Protein AF-A0A535Q2A6-F1 (afdb_monomer_lite)

Structure (mmCIF, N/CA/C/O backbone):
data_AF-A0A535Q2A6-F1
#
_entry.id   AF-A0A535Q2A6-F1
#
loop_
_atom_site.group_PDB
_atom_site.id
_atom_site.type_symbol
_atom_site.label_atom_id
_atom_site.label_alt_id
_atom_site.label_comp_id
_atom_site.label_asym_id
_atom_site.label_entity_id
_atom_site.label_seq_id
_atom_site.pdbx_PDB_ins_code
_atom_site.Cartn_x
_atom_site.Cartn_y
_atom_site.Cartn_z
_atom_site.occupancy
_atom_site.B_iso_or_equiv
_atom_site.auth_seq_id
_atom_site.auth_comp_id
_atom_site.auth_asym_id
_atom_site.auth_atom_id
_atom_site.pdbx_PDB_model_num
ATOM 1 N N . ALA A 1 1 ? -11.461 -5.106 -0.746 1.00 91.06 1 ALA A N 1
ATOM 2 C CA . ALA A 1 1 ? -10.838 -3.974 -0.023 1.00 91.06 1 ALA A CA 1
ATOM 3 C C . ALA A 1 1 ? -11.627 -2.672 -0.214 1.00 91.06 1 ALA A C 1
ATOM 5 O O . ALA A 1 1 ? -12.637 -2.528 0.453 1.00 91.06 1 ALA A O 1
ATOM 6 N N . VAL A 1 2 ? -11.281 -1.772 -1.153 1.00 94.69 2 VAL A N 1
ATOM 7 C CA . VAL A 1 2 ? -11.875 -0.407 -1.230 1.00 94.69 2 VAL A CA 1
ATOM 8 C C . VAL A 1 2 ? -13.410 -0.376 -1.297 1.00 94.69 2 VAL A C 1
ATOM 10 O O . VAL A 1 2 ? -14.031 0.422 -0.606 1.00 94.69 2 VAL A O 1
ATOM 13 N N . LYS A 1 3 ? -14.028 -1.260 -2.091 1.00 96.38 3 LYS A N 1
ATOM 14 C CA . LYS A 1 3 ? -15.493 -1.311 -2.280 1.00 96.38 3 LYS A CA 1
ATOM 15 C C . LYS A 1 3 ? -16.287 -1.697 -1.029 1.00 96.38 3 LYS A C 1
ATOM 17 O O . LYS A 1 3 ? -17.488 -1.472 -0.986 1.00 96.38 3 LYS A O 1
ATOM 22 N N . GLU A 1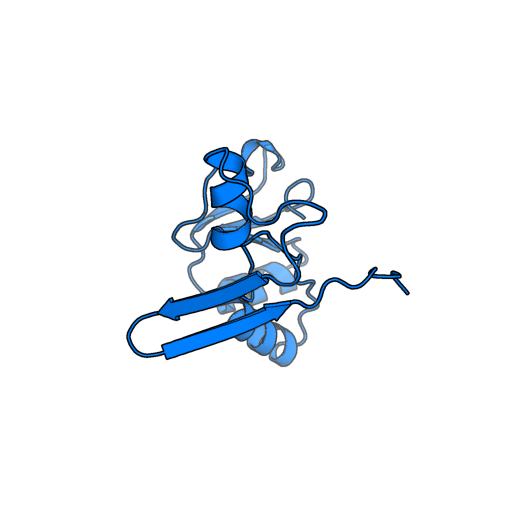 4 ? -15.631 -2.305 -0.050 1.00 95.56 4 GLU A N 1
ATOM 23 C CA . GLU A 1 4 ? -16.251 -2.876 1.152 1.00 95.56 4 GLU A CA 1
ATOM 24 C C . GLU A 1 4 ? -15.718 -2.204 2.426 1.00 95.56 4 GLU A C 1
ATOM 26 O O . GLU A 1 4 ? -15.973 -2.677 3.531 1.00 95.56 4 GLU A O 1
ATOM 31 N N . ALA A 1 5 ? -14.932 -1.134 2.276 1.00 97.25 5 ALA A N 1
ATOM 32 C CA . ALA A 1 5 ? -14.262 -0.467 3.379 1.00 97.25 5 ALA A CA 1
ATOM 33 C C . ALA A 1 5 ? -15.227 0.453 4.137 1.00 97.25 5 ALA A C 1
ATOM 35 O O . ALA A 1 5 ? -15.864 1.325 3.545 1.00 97.25 5 ALA A O 1
ATOM 36 N N . ASP A 1 6 ? -15.258 0.318 5.461 1.00 98.19 6 ASP A N 1
ATOM 37 C CA . ASP A 1 6 ? -15.919 1.283 6.342 1.00 98.19 6 ASP A CA 1
ATOM 38 C C . ASP A 1 6 ? -15.055 2.530 6.568 1.00 98.19 6 ASP A C 1
ATOM 40 O O . ASP A 1 6 ? -15.552 3.599 6.939 1.00 98.19 6 ASP A O 1
ATOM 44 N N . VAL A 1 7 ? -13.740 2.352 6.440 1.00 98.38 7 VAL A N 1
ATOM 45 C CA . VAL A 1 7 ? -12.703 3.340 6.717 1.00 98.38 7 VAL A CA 1
ATOM 46 C C . VAL A 1 7 ? -11.611 3.189 5.665 1.00 98.38 7 VAL A C 1
ATOM 48 O O . VAL A 1 7 ? -11.115 2.085 5.435 1.00 98.38 7 VAL A O 1
ATOM 51 N N . ILE A 1 8 ? -11.194 4.303 5.070 1.00 97.81 8 ILE A N 1
ATOM 52 C CA . ILE A 1 8 ? -10.035 4.374 4.185 1.00 97.81 8 ILE A CA 1
ATOM 53 C C . ILE A 1 8 ? -9.024 5.363 4.767 1.00 97.81 8 ILE A C 1
ATOM 55 O O . ILE A 1 8 ? -9.369 6.494 5.123 1.00 97.81 8 ILE A O 1
ATOM 59 N N . ARG A 1 9 ? -7.767 4.931 4.870 1.00 96.69 9 ARG A N 1
ATOM 60 C CA . ARG A 1 9 ? -6.635 5.772 5.265 1.00 96.69 9 ARG A CA 1
ATOM 61 C C . ARG A 1 9 ? -5.610 5.820 4.146 1.00 96.69 9 ARG A C 1
ATOM 63 O O . ARG A 1 9 ? -5.165 4.774 3.690 1.00 96.69 9 ARG A O 1
ATOM 70 N N . ASN A 1 10 ? -5.261 7.017 3.688 1.00 94.25 10 ASN A N 1
ATOM 71 C CA . ASN A 1 10 ? -4.347 7.208 2.563 1.00 94.25 10 ASN A CA 1
ATOM 72 C C . ASN A 1 10 ? -2.943 7.544 3.059 1.00 94.25 10 ASN A C 1
ATOM 74 O O . ASN A 1 10 ? -2.769 8.539 3.760 1.00 94.25 10 ASN A O 1
ATOM 78 N N . CYS A 1 11 ? -1.948 6.764 2.650 1.00 92.75 11 CYS A N 1
ATOM 79 C CA . CYS A 1 11 ? -0.553 7.167 2.771 1.00 92.75 11 CYS A CA 1
ATOM 80 C C . CYS A 1 11 ? -0.233 8.303 1.786 1.00 92.75 11 CYS A C 1
ATOM 82 O O . CYS A 1 11 ? -0.859 8.416 0.723 1.00 92.75 11 CYS A O 1
ATOM 84 N N . ASP A 1 12 ? 0.775 9.112 2.110 1.00 87.94 12 ASP A N 1
ATOM 85 C CA . ASP A 1 12 ? 1.250 10.185 1.235 1.00 87.94 12 ASP A CA 1
ATOM 86 C C . ASP A 1 12 ? 1.593 9.668 -0.170 1.00 87.94 12 ASP A C 1
ATOM 88 O O . ASP A 1 12 ? 2.124 8.571 -0.350 1.00 87.94 12 ASP A O 1
ATOM 92 N N . GLY A 1 13 ? 1.259 10.459 -1.191 1.00 83.88 13 GLY A N 1
ATOM 93 C CA . GLY A 1 13 ? 1.472 10.089 -2.593 1.00 83.88 13 GLY A CA 1
ATOM 94 C C . GLY A 1 13 ? 0.425 9.134 -3.182 1.00 83.88 13 GLY A C 1
ATOM 95 O O . GLY A 1 13 ? 0.492 8.837 -4.375 1.00 83.88 13 GLY A O 1
ATOM 96 N N . CYS A 1 14 ? -0.571 8.681 -2.409 1.00 86.75 14 CYS A N 1
ATOM 97 C CA . CYS A 1 14 ? -1.698 7.929 -2.963 1.00 86.75 14 CYS A CA 1
ATOM 98 C C . CYS A 1 14 ? -2.545 8.787 -3.905 1.00 86.75 14 CYS A C 1
ATOM 100 O O . CYS A 1 14 ? -3.105 9.813 -3.515 1.00 86.75 14 CYS A O 1
ATOM 102 N N . GLY A 1 15 ? -2.714 8.319 -5.142 1.00 80.38 15 GLY A N 1
ATOM 103 C CA . GLY A 1 15 ? -3.696 8.891 -6.056 1.00 80.38 15 GLY A CA 1
ATOM 104 C C . GLY A 1 15 ? -5.128 8.660 -5.562 1.00 80.38 15 GLY A C 1
ATOM 105 O O . GLY A 1 15 ? -5.458 7.607 -5.020 1.00 80.38 15 GLY A O 1
ATOM 106 N N . THR A 1 16 ? -6.022 9.613 -5.824 1.00 80.75 16 THR A N 1
ATOM 107 C CA . THR A 1 16 ? -7.450 9.517 -5.461 1.00 80.75 16 THR A CA 1
ATOM 108 C C . THR A 1 16 ? -8.263 8.635 -6.413 1.00 80.75 16 THR A C 1
ATOM 110 O O . THR A 1 16 ? -9.460 8.430 -6.210 1.00 80.75 16 THR A O 1
ATOM 113 N N . GLY A 1 17 ? -7.620 8.080 -7.445 1.00 86.50 17 GLY A N 1
ATOM 114 C CA . GLY A 1 17 ? -8.266 7.362 -8.542 1.00 86.50 17 GLY A CA 1
ATOM 115 C C . GLY A 1 17 ? -9.082 6.143 -8.119 1.00 86.50 17 GLY A C 1
ATOM 116 O O . GLY A 1 17 ? -9.997 5.782 -8.842 1.00 86.50 17 GLY A O 1
ATOM 117 N N . LEU A 1 18 ? -8.821 5.537 -6.957 1.00 89.00 18 LEU A N 1
ATOM 118 C CA . LEU A 1 18 ? -9.606 4.405 -6.443 1.00 89.00 18 LEU A CA 1
ATOM 119 C C . LEU A 1 18 ? -10.768 4.824 -5.534 1.00 89.00 18 LEU A C 1
ATOM 121 O O . LEU A 1 18 ? -11.675 4.027 -5.316 1.00 89.00 18 LEU A O 1
ATOM 125 N N . LEU A 1 19 ? -10.781 6.060 -5.027 1.00 91.62 19 LEU A N 1
ATOM 126 C CA . LEU A 1 19 ? -11.753 6.493 -4.016 1.00 91.62 19 LEU A CA 1
ATOM 127 C C . LEU A 1 19 ? -13.188 6.552 -4.554 1.00 91.62 19 LEU A C 1
ATOM 129 O O . LEU A 1 19 ? -14.130 6.421 -3.785 1.00 91.62 19 LEU A O 1
ATOM 133 N N . HIS A 1 20 ? -13.370 6.660 -5.874 1.00 93.50 20 HIS A N 1
ATOM 134 C CA . HIS A 1 20 ? -14.694 6.571 -6.504 1.00 93.50 20 HIS A CA 1
ATOM 135 C C . HIS A 1 20 ? -15.349 5.183 -6.367 1.00 93.50 20 HIS A C 1
ATOM 137 O O . HIS A 1 20 ? -16.541 5.046 -6.625 1.00 93.50 20 HIS A O 1
ATOM 143 N N . LEU A 1 21 ? -14.579 4.153 -5.999 1.00 95.56 21 LEU A N 1
ATOM 144 C CA . LEU A 1 21 ? -15.086 2.808 -5.723 1.00 95.56 21 LEU A CA 1
ATOM 145 C C . LEU A 1 21 ? -15.540 2.637 -4.269 1.00 95.56 21 LEU A C 1
ATOM 147 O O . LEU A 1 21 ? -16.109 1.595 -3.951 1.00 95.56 21 LEU A O 1
ATOM 151 N N . ALA A 1 22 ? -15.245 3.598 -3.391 1.00 97.06 22 ALA A N 1
ATOM 152 C CA . ALA A 1 22 ? -15.566 3.504 -1.975 1.00 97.06 22 ALA A CA 1
ATOM 153 C C . ALA A 1 22 ? -17.084 3.616 -1.734 1.00 97.06 22 ALA A C 1
ATOM 155 O O . ALA A 1 22 ? -17.776 4.329 -2.471 1.00 97.06 22 ALA A O 1
ATOM 156 N N . PRO A 1 23 ? -17.615 2.967 -0.684 1.00 97.31 23 PRO A N 1
ATOM 157 C CA . PRO A 1 23 ? -18.967 3.230 -0.208 1.00 97.31 23 PRO A CA 1
ATOM 158 C C . PRO A 1 23 ? -19.188 4.720 0.078 1.00 97.31 23 PRO A C 1
ATOM 160 O O . PRO A 1 23 ? -18.308 5.399 0.603 1.00 97.31 23 PRO A O 1
ATOM 163 N N . ALA A 1 24 ? -20.390 5.228 -0.206 1.00 95.31 24 ALA A N 1
ATOM 164 C CA . ALA A 1 24 ? -20.716 6.648 -0.022 1.00 95.31 24 ALA A CA 1
ATOM 165 C C . ALA A 1 24 ? -20.575 7.135 1.436 1.00 95.31 24 ALA A C 1
ATOM 167 O O . ALA A 1 24 ? -20.414 8.327 1.678 1.00 95.31 24 ALA A O 1
ATOM 168 N N . ASN A 1 25 ? -20.655 6.217 2.401 1.00 95.94 25 ASN A N 1
ATOM 169 C CA . ASN A 1 25 ? -20.527 6.466 3.835 1.00 95.94 25 ASN A CA 1
ATOM 170 C C . ASN A 1 25 ? -19.158 6.058 4.411 1.00 95.94 25 ASN A C 1
ATOM 172 O O . ASN A 1 25 ? -19.018 6.026 5.635 1.00 95.94 25 ASN A O 1
ATOM 176 N N . ALA A 1 26 ? -18.183 5.705 3.568 1.00 97.50 26 ALA A N 1
ATOM 177 C CA . ALA A 1 26 ? -16.841 5.372 4.026 1.00 97.50 26 ALA A CA 1
ATOM 178 C C . ALA A 1 26 ? -16.172 6.602 4.659 1.00 97.50 26 ALA A C 1
ATOM 180 O O . ALA A 1 26 ? -16.222 7.705 4.112 1.00 97.50 26 ALA A O 1
ATOM 181 N N . ASP A 1 27 ? -15.528 6.407 5.810 1.00 97.81 27 ASP A N 1
ATOM 182 C CA . ASP A 1 27 ? -14.716 7.442 6.453 1.00 97.81 27 ASP A CA 1
ATOM 183 C C . ASP A 1 27 ? -13.333 7.500 5.789 1.00 97.81 27 ASP A C 1
ATOM 185 O O . ASP A 1 27 ? -12.515 6.601 5.987 1.00 97.81 27 ASP A O 1
ATOM 189 N N . ILE A 1 28 ? -13.076 8.534 4.984 1.00 96.56 28 ILE A N 1
ATOM 190 C CA . ILE A 1 28 ? -11.860 8.668 4.173 1.00 96.56 28 ILE A CA 1
ATOM 191 C C . ILE A 1 28 ? -11.009 9.825 4.698 1.00 96.56 28 ILE A C 1
ATOM 193 O O . ILE A 1 28 ? -11.445 10.975 4.687 1.00 96.56 28 ILE A O 1
ATOM 197 N N . ALA A 1 29 ? -9.770 9.530 5.085 1.00 96.12 29 ALA A N 1
ATOM 198 C CA . ALA A 1 29 ? -8.820 10.517 5.597 1.00 96.12 29 ALA A CA 1
ATOM 199 C C . ALA A 1 29 ? -7.365 10.123 5.271 1.00 96.12 29 ALA A C 1
ATOM 201 O O . ALA A 1 29 ? -7.116 8.987 4.856 1.00 96.12 29 ALA A O 1
ATOM 202 N N . PRO A 1 30 ? -6.384 11.028 5.429 1.00 95.88 30 PRO A N 1
ATOM 203 C CA . PRO A 1 30 ? -4.973 10.649 5.493 1.00 95.88 30 PRO A CA 1
ATOM 204 C C . PRO A 1 30 ? -4.706 9.648 6.626 1.00 95.88 30 PRO A C 1
ATOM 206 O O . PRO A 1 30 ? -5.437 9.606 7.615 1.00 95.88 30 PRO A O 1
ATOM 209 N N . LEU A 1 31 ? -3.677 8.816 6.469 1.00 96.25 31 LEU A N 1
ATOM 210 C CA . LEU A 1 31 ? -3.198 7.956 7.546 1.00 96.25 31 LEU A CA 1
ATOM 211 C C . LEU A 1 31 ? -2.414 8.792 8.563 1.00 96.25 31 LEU A C 1
ATOM 213 O O . LEU A 1 31 ? -1.345 9.299 8.243 1.00 96.25 31 LEU A O 1
ATOM 217 N N . GLU A 1 32 ? -2.904 8.859 9.800 1.00 95.44 32 GLU A N 1
ATOM 218 C CA . GLU A 1 32 ? -2.218 9.582 10.879 1.00 95.44 32 GLU A CA 1
ATOM 219 C C . GLU A 1 32 ? -1.236 8.685 11.648 1.00 95.44 32 GLU A C 1
ATOM 221 O O . GLU A 1 32 ? -0.128 9.091 11.992 1.00 95.44 32 GLU A O 1
ATOM 226 N N . SER A 1 33 ? -1.639 7.449 11.963 1.00 96.88 33 SER A N 1
ATOM 227 C CA . SER A 1 33 ? -0.809 6.502 12.720 1.00 96.88 33 SER A CA 1
ATOM 228 C C . SER A 1 33 ? -1.313 5.066 12.600 1.00 96.88 33 SER A C 1
ATOM 230 O O . SER A 1 33 ? -2.484 4.816 12.312 1.00 96.88 33 SER A O 1
ATOM 232 N N . VAL A 1 34 ? -0.447 4.098 12.905 1.00 97.31 34 VAL A N 1
ATOM 233 C CA . VAL A 1 34 ? -0.853 2.685 12.984 1.00 97.31 34 VAL A CA 1
ATOM 234 C C . VAL A 1 34 ? -1.731 2.421 14.212 1.00 97.31 34 VAL A C 1
ATOM 236 O O . VAL A 1 34 ? -2.625 1.581 14.149 1.00 97.31 34 VAL A O 1
ATOM 239 N N . GLU A 1 35 ? -1.555 3.164 15.312 1.00 98.19 35 GLU A N 1
ATOM 240 C CA . GLU A 1 35 ? -2.449 3.110 16.479 1.00 98.19 35 GLU A CA 1
ATOM 241 C C . GLU A 1 35 ? -3.904 3.383 16.098 1.00 98.19 35 GLU A C 1
ATOM 243 O O . GLU A 1 35 ? -4.817 2.726 16.607 1.00 98.19 35 GLU A O 1
ATOM 248 N N . GLU A 1 36 ? -4.128 4.341 15.196 1.00 97.75 36 GLU A N 1
ATOM 249 C CA . GLU A 1 36 ? -5.458 4.642 14.684 1.00 97.75 36 GLU A CA 1
ATOM 250 C C . GLU A 1 36 ? -6.055 3.429 13.961 1.00 97.75 36 GLU A C 1
ATOM 252 O O . GLU A 1 36 ? -7.183 3.033 14.262 1.00 97.75 36 GLU A O 1
ATOM 257 N N . VAL A 1 37 ? -5.283 2.806 13.065 1.00 98.06 37 VAL A N 1
ATOM 258 C CA . VAL A 1 37 ? -5.696 1.615 12.307 1.00 98.06 37 VAL A CA 1
ATOM 259 C C . VAL A 1 37 ? -6.039 0.467 13.253 1.00 98.06 37 VAL A C 1
ATOM 261 O O . VAL A 1 37 ? -7.121 -0.106 13.148 1.00 98.06 37 VAL A O 1
ATOM 264 N N . ILE A 1 38 ? -5.175 0.184 14.233 1.00 98.50 38 ILE A N 1
ATOM 265 C CA . ILE A 1 38 ? -5.401 -0.853 15.251 1.00 98.50 38 ILE A CA 1
ATOM 266 C C . ILE A 1 38 ? -6.700 -0.582 16.017 1.00 98.50 38 ILE A C 1
ATOM 268 O O . ILE A 1 38 ? -7.509 -1.489 16.220 1.00 98.50 38 ILE A O 1
ATOM 272 N N . ARG A 1 39 ? -6.923 0.664 16.450 1.00 98.38 39 ARG A N 1
ATOM 273 C CA . ARG A 1 39 ? -8.127 1.052 17.198 1.00 98.38 39 ARG A CA 1
ATOM 274 C C . ARG A 1 39 ? -9.393 0.861 16.361 1.00 98.38 39 ARG A C 1
ATOM 276 O O . ARG A 1 39 ? -10.383 0.345 16.875 1.00 98.38 39 ARG A O 1
ATOM 283 N N . LEU A 1 40 ? -9.368 1.277 15.096 1.00 98.19 40 LEU A N 1
ATOM 284 C CA . LEU A 1 40 ? -10.501 1.158 14.178 1.00 98.19 40 LEU A CA 1
ATOM 285 C C . LEU A 1 40 ? -10.800 -0.310 13.849 1.00 98.19 40 LEU A C 1
ATOM 287 O O . LEU A 1 40 ? -11.953 -0.728 13.960 1.00 98.19 40 LEU A O 1
ATOM 291 N N . ALA A 1 41 ? -9.777 -1.113 13.563 1.00 97.81 41 ALA A N 1
ATOM 292 C CA . ALA A 1 41 ? -9.925 -2.546 13.322 1.00 97.81 41 ALA A CA 1
ATOM 293 C C . ALA A 1 41 ? -10.524 -3.264 14.543 1.00 97.81 41 ALA A C 1
ATOM 295 O O . ALA A 1 41 ? -11.495 -4.007 14.423 1.00 97.81 41 ALA A O 1
ATOM 296 N N . ARG A 1 42 ? -10.041 -2.956 15.756 1.00 97.94 42 ARG A N 1
ATOM 297 C CA . ARG A 1 42 ? -10.590 -3.509 17.009 1.00 97.94 42 ARG A CA 1
ATOM 298 C C . ARG A 1 42 ? -12.028 -3.084 17.299 1.00 97.94 42 ARG A C 1
ATOM 300 O O . ARG A 1 42 ? -12.717 -3.773 18.043 1.00 97.94 42 ARG A O 1
ATOM 307 N N . SER A 1 43 ? -12.498 -1.983 16.713 1.00 97.75 43 SER A N 1
ATOM 308 C CA . SER A 1 43 ? -13.915 -1.602 16.778 1.00 97.75 43 SER A CA 1
ATOM 309 C C . SER A 1 43 ? -14.808 -2.367 15.790 1.00 97.75 43 SER A C 1
ATOM 311 O O . SER A 1 43 ? -15.989 -2.051 15.673 1.00 97.75 43 SER A O 1
ATOM 313 N N . GLY A 1 44 ? -14.263 -3.370 15.091 1.00 97.06 44 GLY A N 1
ATOM 314 C CA . GLY A 1 44 ? -14.989 -4.203 14.133 1.00 97.06 44 GLY A CA 1
ATOM 315 C C . GLY A 1 44 ? -15.216 -3.532 12.778 1.00 97.06 44 GLY A C 1
ATOM 316 O O . GLY A 1 44 ? -16.114 -3.938 12.050 1.00 97.06 44 GLY A O 1
ATOM 317 N N . ARG A 1 45 ? -14.443 -2.488 12.453 1.00 97.81 45 ARG A N 1
ATOM 318 C CA . ARG A 1 45 ? -14.536 -1.770 11.173 1.00 97.81 45 ARG A CA 1
ATOM 319 C C . ARG A 1 45 ? -13.622 -2.425 10.147 1.00 97.81 45 ARG A C 1
ATOM 321 O O . ARG A 1 45 ? -12.484 -2.763 10.470 1.00 97.81 45 ARG A O 1
ATOM 328 N N . ASN A 1 46 ? -14.077 -2.509 8.903 1.00 97.69 46 ASN A N 1
ATOM 329 C CA . ASN A 1 46 ? -13.226 -2.878 7.781 1.00 97.69 46 ASN A CA 1
ATOM 330 C C . ASN A 1 46 ? -12.359 -1.677 7.370 1.00 97.69 46 ASN A C 1
ATOM 332 O O . ASN A 1 46 ? -12.857 -0.707 6.788 1.00 97.69 46 ASN A O 1
ATOM 336 N N . VAL A 1 47 ? -11.069 -1.725 7.711 1.00 98.25 47 VAL A N 1
ATOM 337 C CA . VAL A 1 47 ? -10.114 -0.635 7.475 1.00 98.25 47 VAL A CA 1
ATOM 338 C C . VAL A 1 47 ? -9.238 -0.961 6.273 1.00 98.25 47 VAL A C 1
ATOM 340 O O . VAL A 1 47 ? -8.484 -1.927 6.285 1.00 98.25 47 VAL A O 1
ATOM 343 N N . THR A 1 48 ? -9.290 -0.121 5.241 1.00 97.44 48 THR A N 1
ATOM 344 C CA . THR A 1 48 ? -8.358 -0.178 4.110 1.00 97.44 48 THR A CA 1
ATOM 345 C C . THR A 1 48 ? -7.305 0.916 4.259 1.00 97.44 48 THR A C 1
ATOM 347 O O . THR A 1 48 ? -7.636 2.100 4.266 1.00 97.44 48 THR A O 1
ATOM 350 N N . VAL A 1 49 ? -6.031 0.531 4.331 1.00 96.94 49 VAL A N 1
ATOM 351 C CA . VAL A 1 49 ? -4.907 1.471 4.216 1.00 96.94 49 VAL A CA 1
ATOM 352 C C . VAL A 1 49 ? -4.415 1.452 2.772 1.00 96.94 49 VAL A C 1
ATOM 354 O O . VAL A 1 49 ? -3.997 0.410 2.269 1.00 96.94 49 VAL A O 1
ATOM 357 N N . LEU A 1 50 ? -4.509 2.587 2.086 1.00 95.50 50 LEU A N 1
ATOM 358 C CA . LEU A 1 50 ? -4.047 2.741 0.712 1.00 95.50 50 LEU A CA 1
ATOM 359 C C . LEU A 1 50 ? -2.587 3.180 0.690 1.00 95.50 50 LEU A C 1
ATOM 361 O O . LEU A 1 50 ? -2.200 4.122 1.380 1.00 95.50 50 LEU A O 1
ATOM 365 N N . PHE A 1 51 ? -1.807 2.504 -0.152 1.00 93.88 51 PHE A N 1
ATOM 366 C CA . PHE A 1 51 ? -0.408 2.806 -0.434 1.00 93.88 51 PHE A CA 1
ATOM 367 C C . PHE A 1 51 ? -0.228 3.185 -1.906 1.00 93.88 51 PHE A C 1
ATOM 369 O O . PHE A 1 51 ? -0.916 2.622 -2.767 1.00 93.88 51 PHE A O 1
ATOM 376 N N . PRO A 1 52 ? 0.704 4.100 -2.231 1.00 90.50 52 PRO A N 1
ATOM 377 C CA . PRO A 1 52 ? 1.090 4.320 -3.611 1.00 90.50 52 PRO A CA 1
ATOM 378 C C . PRO A 1 52 ? 1.836 3.088 -4.128 1.00 90.50 52 PRO A C 1
ATOM 380 O O . PRO A 1 52 ? 2.780 2.600 -3.510 1.00 90.50 52 PRO A O 1
ATOM 383 N N . GLY A 1 53 ? 1.417 2.583 -5.284 1.00 90.88 53 GLY A N 1
ATOM 384 C CA . GLY A 1 53 ? 2.051 1.431 -5.908 1.00 90.88 53 GLY A CA 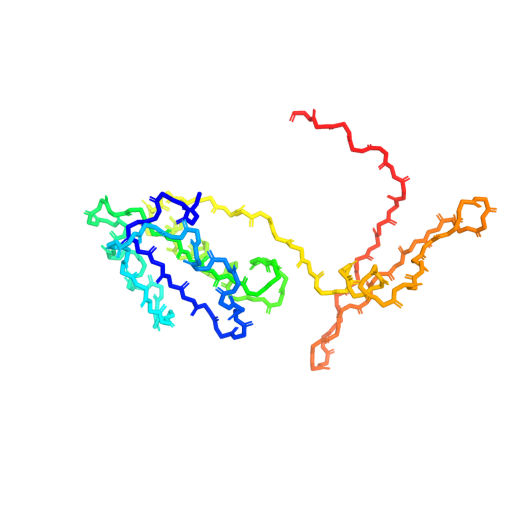1
ATOM 385 C C . GLY A 1 53 ? 1.846 0.143 -5.113 1.00 90.88 53 GLY A C 1
ATOM 386 O O . GLY A 1 53 ? 0.744 -0.396 -5.115 1.00 90.88 53 GLY A O 1
ATOM 387 N N . ASN A 1 54 ? 2.898 -0.370 -4.467 1.00 90.88 54 ASN A N 1
ATOM 388 C CA . ASN A 1 54 ? 2.868 -1.625 -3.712 1.00 90.88 54 ASN A CA 1
ATOM 389 C C . ASN A 1 54 ? 3.178 -1.386 -2.217 1.00 90.88 54 ASN A C 1
ATOM 391 O O . ASN A 1 54 ? 4.199 -0.763 -1.921 1.00 90.88 54 ASN A O 1
ATOM 395 N N . PRO A 1 55 ? 2.381 -1.929 -1.271 1.00 93.12 55 PRO A N 1
ATOM 396 C CA . PRO A 1 55 ? 2.598 -1.726 0.167 1.00 93.12 55 PRO A CA 1
ATOM 397 C C . PRO A 1 55 ? 3.979 -2.155 0.685 1.00 93.12 55 PRO A C 1
ATOM 399 O O . PRO A 1 55 ? 4.441 -1.631 1.694 1.00 93.12 55 PRO A O 1
ATOM 402 N N . TYR A 1 56 ? 4.674 -3.074 0.019 1.00 91.06 56 TYR A N 1
ATOM 403 C CA . TYR A 1 56 ? 5.983 -3.572 0.461 1.00 91.06 56 TYR A CA 1
ATOM 404 C C . TYR A 1 56 ? 7.158 -3.082 -0.393 1.00 91.06 56 TYR A C 1
ATOM 406 O O . TYR A 1 56 ? 8.285 -3.535 -0.203 1.00 91.06 56 TYR A O 1
ATOM 414 N N . ALA A 1 57 ? 6.933 -2.123 -1.296 1.00 86.88 57 ALA A N 1
ATOM 415 C CA . ALA A 1 57 ? 7.993 -1.477 -2.064 1.00 86.88 57 ALA A CA 1
ATOM 416 C C . ALA A 1 57 ? 8.133 -0.006 -1.644 1.00 86.88 57 ALA A C 1
ATOM 418 O O . ALA A 1 57 ? 7.272 0.809 -1.960 1.00 86.88 57 ALA A O 1
ATOM 419 N N . PHE A 1 58 ? 9.220 0.330 -0.937 1.00 84.75 58 PHE A N 1
ATOM 420 C CA . PHE A 1 58 ? 9.545 1.702 -0.496 1.00 84.75 58 PHE A CA 1
ATOM 421 C C . PHE A 1 58 ? 8.412 2.425 0.238 1.00 84.75 58 PHE A C 1
ATOM 423 O O . PHE A 1 58 ? 8.223 3.631 0.095 1.00 84.75 58 PHE A O 1
ATOM 430 N N . SER A 1 59 ? 7.656 1.681 1.036 1.00 88.06 59 SER A N 1
ATOM 431 C CA . SER A 1 59 ? 6.529 2.206 1.792 1.00 88.06 59 SER A CA 1
ATOM 432 C C . SER A 1 59 ? 6.577 1.702 3.236 1.00 88.06 59 SER A C 1
ATOM 434 O O . SER A 1 59 ? 7.282 0.740 3.546 1.00 88.06 59 SER A O 1
ATOM 436 N N . SER A 1 60 ? 5.806 2.333 4.122 1.00 91.50 60 SER A N 1
ATOM 437 C CA . SER A 1 60 ? 5.673 1.916 5.522 1.00 91.50 60 SER A CA 1
ATOM 438 C C . SER A 1 60 ? 4.842 0.641 5.712 1.00 91.50 60 SER A C 1
ATOM 440 O O . SER A 1 60 ? 4.693 0.185 6.842 1.00 91.50 60 SER A O 1
ATOM 442 N N . GLY A 1 61 ? 4.317 0.020 4.649 1.00 94.69 61 GLY A N 1
ATOM 443 C CA . GLY A 1 61 ? 3.413 -1.129 4.756 1.00 94.69 61 GLY A CA 1
ATOM 444 C C . GLY A 1 61 ? 3.974 -2.307 5.550 1.00 94.69 61 GLY A C 1
ATOM 445 O O . GLY A 1 61 ? 3.232 -2.903 6.328 1.00 94.69 61 GLY A O 1
ATOM 446 N N . SER A 1 62 ? 5.272 -2.609 5.437 1.00 94.06 62 SER A N 1
ATOM 447 C CA . SER A 1 62 ? 5.904 -3.677 6.232 1.00 94.06 62 SER A CA 1
ATOM 448 C C . SER A 1 62 ? 5.945 -3.350 7.729 1.00 94.06 62 SER A C 1
ATOM 450 O O . SER A 1 62 ? 5.761 -4.237 8.556 1.00 94.06 62 SER A O 1
ATOM 452 N N . GLU A 1 63 ? 6.140 -2.078 8.088 1.00 95.38 63 GLU A N 1
ATOM 453 C CA . GLU A 1 63 ? 6.093 -1.625 9.483 1.00 95.38 63 GLU A CA 1
ATOM 454 C C . GLU A 1 63 ? 4.665 -1.701 10.037 1.00 95.38 63 GLU A C 1
ATOM 456 O O . GLU A 1 63 ? 4.454 -2.173 11.154 1.00 95.38 63 GLU A O 1
ATOM 461 N N . ILE A 1 64 ? 3.668 -1.276 9.250 1.00 96.75 64 ILE A N 1
ATOM 462 C CA . ILE A 1 64 ? 2.256 -1.394 9.637 1.00 96.75 64 ILE A CA 1
ATOM 463 C C . ILE A 1 64 ? 1.903 -2.866 9.872 1.00 96.75 64 ILE A C 1
ATOM 465 O O . ILE A 1 64 ? 1.317 -3.185 10.902 1.00 96.75 64 ILE A O 1
ATOM 469 N N . ALA A 1 65 ? 2.296 -3.757 8.959 1.00 97.38 65 ALA A N 1
ATOM 470 C CA . ALA A 1 65 ? 2.050 -5.193 9.054 1.00 97.38 65 ALA A CA 1
ATOM 471 C C . ALA A 1 65 ? 2.624 -5.809 10.345 1.00 97.38 65 ALA A C 1
ATOM 473 O O . ALA A 1 65 ? 1.878 -6.434 11.095 1.00 97.38 65 ALA A O 1
ATOM 474 N N . ASP A 1 66 ? 3.902 -5.560 10.661 1.00 97.94 66 ASP A N 1
ATOM 475 C CA . ASP A 1 66 ? 4.536 -6.038 11.905 1.00 97.94 66 ASP A CA 1
ATOM 476 C C . ASP A 1 66 ? 3.804 -5.518 13.155 1.00 97.94 66 ASP A C 1
ATOM 478 O O . ASP A 1 66 ? 3.580 -6.249 14.121 1.00 97.94 66 ASP A O 1
ATOM 482 N N . ARG A 1 67 ? 3.357 -4.258 13.139 1.00 98.12 67 ARG A N 1
ATOM 483 C CA . ARG A 1 67 ? 2.621 -3.664 14.265 1.00 98.12 67 ARG A CA 1
ATOM 484 C C . ARG A 1 67 ? 1.206 -4.225 14.413 1.00 98.12 67 ARG A C 1
ATOM 486 O O . ARG A 1 67 ? 0.758 -4.397 15.546 1.00 98.12 67 ARG A O 1
ATOM 493 N N . LEU A 1 68 ? 0.515 -4.525 13.312 1.00 98.19 68 LEU A N 1
ATOM 494 C CA . LEU A 1 68 ? -0.789 -5.195 13.330 1.00 98.19 68 LEU A CA 1
ATOM 495 C C . LEU A 1 68 ? -0.662 -6.629 13.855 1.00 98.19 68 LEU A C 1
ATOM 497 O O . LEU A 1 68 ? -1.424 -7.012 14.744 1.00 98.19 68 LEU A O 1
ATOM 501 N N . GLU A 1 69 ? 0.349 -7.373 13.399 1.00 98.12 69 GLU A N 1
ATOM 502 C CA . GLU A 1 69 ? 0.644 -8.730 13.868 1.00 98.12 69 GLU A CA 1
ATOM 503 C C . GLU A 1 69 ? 0.919 -8.748 15.379 1.00 98.12 69 GLU A C 1
ATOM 505 O O . GLU A 1 69 ? 0.266 -9.474 16.131 1.00 98.12 69 GLU A O 1
ATOM 510 N N . ARG A 1 70 ? 1.797 -7.861 15.865 1.00 98.25 70 ARG A N 1
ATOM 511 C CA . ARG A 1 70 ? 2.073 -7.703 17.307 1.00 98.25 70 ARG A CA 1
ATOM 512 C C . ARG A 1 70 ? 0.846 -7.285 18.114 1.00 98.25 70 ARG A C 1
ATOM 514 O O . ARG A 1 70 ? 0.763 -7.584 19.305 1.00 98.25 70 ARG A O 1
ATOM 521 N N . ALA A 1 71 ? -0.096 -6.575 17.496 1.00 98.06 71 ALA A N 1
ATOM 522 C CA . ALA A 1 71 ? -1.350 -6.170 18.117 1.00 98.06 71 ALA A CA 1
ATOM 523 C C . ALA A 1 71 ? -2.448 -7.249 18.044 1.00 98.06 71 ALA A C 1
ATOM 525 O O . ALA A 1 71 ? -3.530 -7.021 18.601 1.00 98.06 71 ALA A O 1
ATOM 526 N N . GLY A 1 72 ? -2.191 -8.388 17.390 1.00 98.06 72 GLY A N 1
ATOM 527 C CA . GLY A 1 72 ? -3.171 -9.449 17.162 1.00 98.06 72 GLY A CA 1
ATOM 528 C C . GLY A 1 72 ? -4.348 -8.993 16.299 1.00 98.06 72 GLY A C 1
ATOM 529 O O . GLY A 1 72 ? -5.484 -9.370 16.572 1.00 98.06 72 GLY A O 1
ATOM 530 N N . VAL A 1 73 ? -4.099 -8.103 15.336 1.00 98.12 73 VAL A N 1
ATOM 531 C CA . VAL A 1 73 ? -5.098 -7.633 14.372 1.00 98.12 73 VAL A CA 1
ATOM 532 C C . VAL A 1 73 ? -4.876 -8.365 13.057 1.00 98.12 73 VAL A C 1
ATOM 534 O O . VAL A 1 73 ? -3.813 -8.229 12.454 1.00 98.12 73 VAL A O 1
ATOM 537 N N . ASP A 1 74 ? -5.887 -9.104 12.607 1.00 97.56 74 ASP A N 1
ATOM 538 C CA . ASP A 1 74 ? -5.853 -9.779 11.311 1.00 97.56 74 ASP A CA 1
ATOM 539 C C . ASP A 1 74 ? -5.811 -8.755 10.172 1.00 97.56 74 ASP A C 1
ATOM 541 O O . ASP A 1 74 ? -6.534 -7.752 10.182 1.00 97.56 74 ASP A O 1
ATOM 545 N N . PHE A 1 75 ? -4.969 -9.010 9.174 1.00 97.56 75 PHE A N 1
ATOM 546 C CA . PHE A 1 75 ? -4.854 -8.165 7.994 1.00 97.56 75 PHE A CA 1
ATOM 547 C C . PHE A 1 75 ? -4.472 -8.980 6.759 1.00 97.56 75 PHE A C 1
ATOM 549 O O . PHE A 1 75 ? -3.933 -10.081 6.848 1.00 97.56 75 PHE A O 1
ATO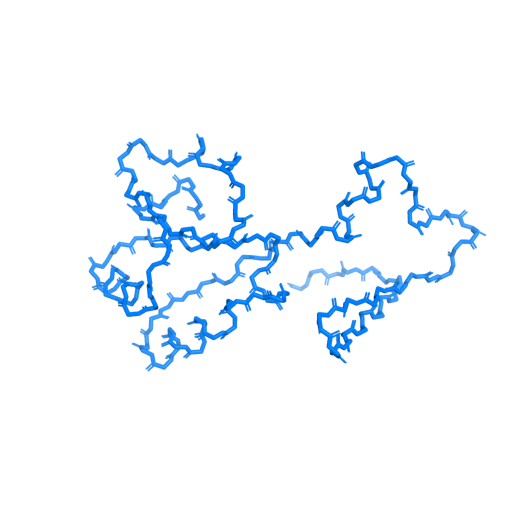M 556 N N . GLU A 1 76 ? -4.717 -8.390 5.593 1.00 96.69 76 GLU A N 1
ATOM 557 C CA . GLU A 1 76 ? -4.260 -8.892 4.303 1.00 96.69 76 GLU A CA 1
ATOM 558 C C . GLU A 1 76 ? -3.484 -7.781 3.591 1.00 96.69 76 GLU A C 1
ATOM 560 O O . GLU A 1 76 ? -3.954 -6.645 3.484 1.00 96.69 76 GLU A O 1
ATOM 565 N N . ALA A 1 77 ? -2.296 -8.106 3.081 1.00 95.56 77 ALA A N 1
ATOM 566 C CA . ALA A 1 77 ? -1.551 -7.215 2.204 1.00 95.56 77 ALA A CA 1
ATOM 567 C C . ALA A 1 77 ? -1.935 -7.497 0.749 1.00 95.56 77 ALA A C 1
ATOM 569 O O . ALA A 1 77 ? -1.541 -8.512 0.180 1.00 95.56 77 ALA A O 1
ATOM 570 N N . VAL A 1 78 ? -2.687 -6.581 0.139 1.00 94.12 78 VAL A N 1
ATOM 571 C CA . VAL A 1 78 ? -3.081 -6.697 -1.269 1.00 94.12 78 VAL A CA 1
ATOM 572 C C . VAL A 1 78 ? -1.926 -6.213 -2.154 1.00 94.12 78 VAL A C 1
ATOM 574 O O . VAL A 1 78 ? -1.548 -5.040 -2.055 1.00 94.12 78 VAL A O 1
ATOM 577 N N . PRO A 1 79 ? -1.353 -7.066 -3.028 1.00 91.25 79 PRO A N 1
ATOM 578 C CA . PRO A 1 79 ? -0.282 -6.650 -3.920 1.00 91.25 79 PRO A CA 1
ATOM 579 C C . PRO A 1 79 ? -0.740 -5.526 -4.848 1.00 91.25 79 PRO A C 1
ATOM 581 O O . PRO A 1 79 ? -1.802 -5.599 -5.467 1.00 91.25 79 PRO A O 1
ATOM 584 N N . GLY A 1 80 ? 0.096 -4.501 -4.972 1.00 89.50 80 GLY A N 1
ATOM 585 C CA . GLY A 1 80 ? -0.095 -3.416 -5.927 1.00 89.50 80 GLY A CA 1
ATOM 586 C C . GLY A 1 80 ? 1.022 -3.356 -6.968 1.00 89.50 80 GLY A C 1
ATOM 587 O O . GLY A 1 80 ? 2.021 -4.077 -6.878 1.00 89.50 80 GLY A O 1
ATOM 588 N N . LEU A 1 81 ? 0.849 -2.503 -7.976 1.00 88.81 81 LEU A N 1
ATOM 589 C CA . LEU A 1 81 ? 1.792 -2.356 -9.084 1.00 88.81 81 LEU A CA 1
ATOM 590 C C . LEU A 1 81 ? 2.753 -1.196 -8.812 1.00 88.81 81 LEU A C 1
ATOM 592 O O . LEU A 1 81 ? 2.310 -0.070 -8.607 1.00 88.81 81 LEU A O 1
ATOM 596 N N . ILE A 1 82 ? 4.060 -1.448 -8.842 1.00 87.75 82 ILE A N 1
ATOM 597 C CA . ILE A 1 82 ? 5.065 -0.381 -8.729 1.00 87.75 82 ILE A CA 1
ATOM 598 C C . ILE A 1 82 ? 5.136 0.452 -10.018 1.00 87.75 82 ILE A C 1
ATOM 600 O O . ILE A 1 82 ? 4.870 -0.051 -11.117 1.00 87.75 82 ILE A O 1
ATOM 604 N N . VAL A 1 83 ? 5.513 1.727 -9.896 1.00 85.56 83 VAL A N 1
ATOM 605 C CA . VAL A 1 83 ? 5.555 2.661 -11.033 1.00 85.56 83 VAL A CA 1
ATOM 606 C C . VAL A 1 83 ? 6.542 2.210 -12.108 1.00 85.56 83 VAL A C 1
ATOM 608 O O . VAL A 1 83 ? 6.287 2.400 -13.290 1.00 85.56 83 VAL A O 1
ATOM 611 N N . GLU A 1 84 ? 7.624 1.537 -11.733 1.00 85.19 84 GLU A N 1
ATOM 612 C CA . GLU A 1 84 ? 8.686 1.087 -12.632 1.00 85.19 84 GLU A CA 1
ATOM 613 C C . GLU A 1 84 ? 8.218 -0.001 -13.604 1.00 85.19 84 GLU A C 1
ATOM 615 O O . GLU A 1 84 ? 8.743 -0.107 -14.711 1.00 85.19 84 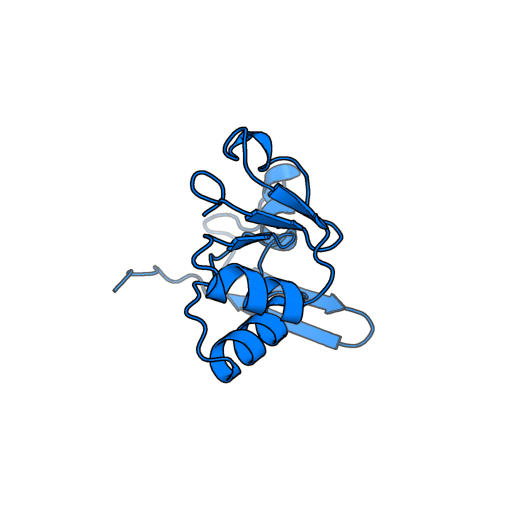GLU A O 1
ATOM 620 N N . LEU A 1 85 ? 7.193 -0.771 -13.223 1.00 86.12 85 LEU A N 1
ATOM 621 C CA . LEU A 1 85 ? 6.526 -1.722 -14.114 1.00 86.12 85 LEU A CA 1
ATOM 622 C C . LEU A 1 85 ? 5.410 -1.065 -14.932 1.00 86.12 85 LEU A C 1
ATOM 624 O O . LEU A 1 85 ? 5.166 -1.469 -16.068 1.00 86.12 85 LEU A O 1
ATOM 628 N N . ALA A 1 86 ? 4.738 -0.052 -14.382 1.00 89.25 86 ALA A N 1
ATOM 629 C CA . ALA A 1 86 ? 3.632 0.630 -15.051 1.00 89.25 86 ALA A CA 1
ATOM 630 C C . ALA A 1 86 ? 4.101 1.634 -16.120 1.00 89.25 86 ALA A C 1
ATOM 632 O O . ALA A 1 86 ? 3.529 1.710 -17.210 1.00 89.25 86 ALA A O 1
ATOM 633 N N . ALA A 1 87 ? 5.148 2.405 -15.821 1.00 90.62 87 ALA A N 1
ATOM 634 C CA . ALA A 1 87 ? 5.592 3.540 -16.621 1.00 90.62 87 ALA A CA 1
ATOM 635 C C . ALA A 1 87 ? 5.957 3.180 -18.071 1.00 90.62 87 ALA A C 1
ATOM 637 O O . ALA A 1 87 ? 5.552 3.929 -18.964 1.00 90.62 87 ALA A O 1
ATOM 638 N N . PRO A 1 88 ? 6.649 2.059 -18.362 1.00 91.38 88 PRO A N 1
ATOM 639 C CA . PRO A 1 88 ? 6.978 1.691 -19.737 1.00 91.38 88 PRO A CA 1
ATOM 640 C C . PRO A 1 88 ? 5.726 1.469 -20.592 1.00 91.38 88 PRO A C 1
ATOM 642 O O . PRO A 1 88 ? 5.620 2.037 -21.677 1.00 91.38 88 PRO A O 1
ATOM 645 N N . VAL A 1 89 ? 4.723 0.756 -20.064 1.00 90.88 89 VAL A N 1
ATOM 646 C CA . VAL A 1 89 ? 3.433 0.547 -20.747 1.00 90.88 89 VAL A CA 1
ATOM 647 C C . VAL A 1 89 ? 2.723 1.879 -20.982 1.00 90.88 89 VAL A C 1
ATOM 649 O O . VAL A 1 89 ? 2.279 2.150 -22.095 1.00 90.88 89 VAL A O 1
ATOM 652 N N . MET A 1 90 ? 2.670 2.744 -19.965 1.00 91.06 90 MET A N 1
ATOM 653 C CA . MET A 1 90 ? 2.046 4.069 -20.072 1.00 91.06 90 MET A CA 1
ATOM 654 C C . MET A 1 90 ? 2.771 5.003 -21.051 1.00 91.06 90 MET A C 1
ATOM 656 O O . MET A 1 90 ? 2.155 5.913 -21.599 1.00 91.06 90 MET A O 1
ATOM 660 N N . SER A 1 91 ? 4.063 4.770 -21.282 1.00 94.62 91 SER A N 1
ATOM 661 C CA . SER A 1 91 ? 4.908 5.563 -22.181 1.00 94.62 91 SER A CA 1
ATOM 662 C C . SER A 1 91 ? 5.037 4.947 -23.579 1.00 94.62 91 SER A C 1
ATOM 664 O O . SER A 1 91 ? 5.704 5.518 -24.437 1.00 94.62 91 SER A O 1
ATOM 666 N N . GLY A 1 92 ? 4.436 3.774 -23.817 1.00 94.06 92 GLY A N 1
ATOM 667 C CA . GLY A 1 92 ? 4.578 3.030 -25.071 1.00 94.06 92 GLY A CA 1
ATOM 668 C C . GLY A 1 92 ? 5.989 2.477 -25.312 1.00 94.06 92 GLY A C 1
ATOM 669 O O . GLY A 1 92 ? 6.348 2.199 -26.454 1.00 94.06 92 GLY A O 1
ATOM 670 N N . ILE A 1 93 ? 6.793 2.323 -24.257 1.00 90.62 93 ILE A N 1
ATOM 671 C CA . ILE A 1 93 ? 8.154 1.784 -24.319 1.00 90.62 93 ILE A CA 1
ATOM 672 C C . ILE A 1 93 ? 8.106 0.314 -23.878 1.00 90.62 93 ILE A C 1
ATOM 674 O O . ILE A 1 93 ? 7.841 0.041 -22.705 1.00 90.62 93 ILE A O 1
ATOM 678 N N . PRO A 1 94 ? 8.353 -0.657 -24.773 1.00 89.62 94 PRO A N 1
ATOM 679 C CA . PRO A 1 94 ? 8.382 -2.060 -24.387 1.00 89.62 94 PRO A CA 1
ATOM 680 C C . PRO A 1 94 ? 9.608 -2.352 -23.516 1.00 89.62 94 PRO A C 1
ATOM 682 O O . PRO A 1 94 ? 10.734 -1.996 -23.857 1.00 89.62 94 PRO A O 1
ATOM 685 N N . LEU A 1 95 ? 9.382 -3.039 -22.397 1.00 88.12 95 LEU A N 1
ATOM 686 C CA . LEU A 1 95 ? 10.446 -3.509 -21.507 1.00 88.12 95 LEU A CA 1
ATOM 687 C C . LEU A 1 95 ? 11.228 -4.691 -22.089 1.00 88.12 95 LEU A C 1
ATOM 689 O O . LEU A 1 95 ? 12.421 -4.846 -21.835 1.00 88.12 95 LEU A O 1
ATOM 693 N N . THR A 1 96 ? 10.544 -5.535 -22.855 1.00 88.44 96 THR A N 1
ATOM 694 C CA . THR A 1 96 ? 11.105 -6.711 -23.514 1.00 88.44 96 THR A CA 1
ATOM 695 C C . THR A 1 96 ? 10.493 -6.865 -24.900 1.00 88.44 96 THR A C 1
ATOM 697 O O . THR A 1 96 ? 9.378 -6.410 -25.161 1.00 88.44 96 THR A O 1
ATOM 700 N N . ILE A 1 97 ? 11.232 -7.511 -25.800 1.00 89.19 97 ILE A N 1
ATOM 701 C CA . ILE A 1 97 ? 10.760 -7.901 -27.128 1.00 89.19 97 ILE A CA 1
ATOM 702 C C . ILE A 1 97 ? 11.016 -9.399 -27.295 1.00 89.19 97 ILE A C 1
ATOM 704 O O . ILE A 1 97 ? 12.122 -9.884 -27.035 1.00 89.19 97 ILE A O 1
ATOM 708 N N . GLU A 1 98 ? 9.990 -10.131 -27.724 1.00 86.06 98 GLU A N 1
ATOM 709 C CA . GLU A 1 98 ? 10.076 -11.570 -27.972 1.00 86.06 98 GLU A CA 1
ATOM 710 C C . GLU A 1 98 ? 11.195 -11.890 -28.975 1.00 86.06 98 GLU A C 1
ATOM 712 O O . GLU A 1 98 ? 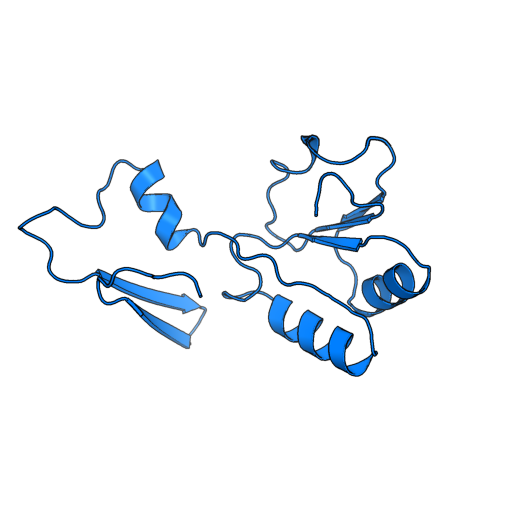11.363 -11.211 -29.987 1.00 86.06 98 GLU A O 1
ATOM 717 N N . GLY A 1 99 ? 12.012 -12.899 -28.663 1.00 87.50 99 GLY A N 1
ATOM 718 C CA . GLY A 1 99 ? 13.154 -13.303 -29.489 1.00 87.50 99 GLY A CA 1
ATOM 719 C C . GLY A 1 99 ? 14.378 -12.378 -29.428 1.00 87.50 99 GLY A C 1
ATOM 720 O O . GLY A 1 99 ? 15.431 -12.759 -29.934 1.00 87.50 99 GLY A O 1
ATOM 721 N N . LEU A 1 100 ? 14.283 -11.204 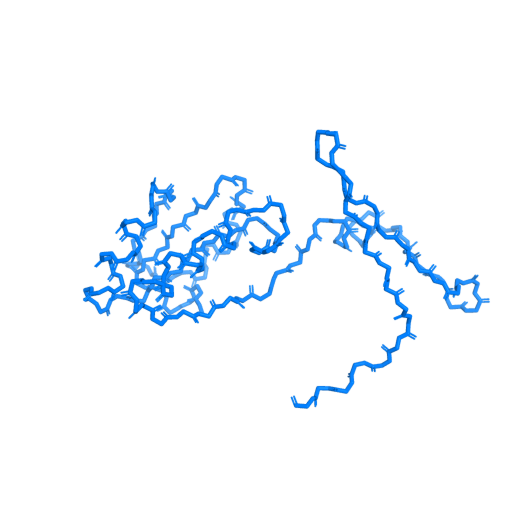-28.792 1.00 87.75 100 LEU A N 1
ATOM 722 C CA . LEU A 1 100 ? 15.403 -10.263 -28.632 1.00 87.75 100 LEU A CA 1
ATOM 723 C C . LEU A 1 100 ? 15.839 -10.092 -27.174 1.00 87.75 100 LEU A C 1
ATOM 725 O O . LEU A 1 100 ? 17.021 -9.891 -26.899 1.00 87.75 100 LEU A O 1
ATOM 729 N N . SER A 1 101 ? 14.903 -10.160 -26.230 1.00 86.44 101 SER A N 1
ATOM 730 C CA . SER A 1 101 ? 15.174 -9.970 -24.806 1.00 86.44 101 SER A CA 1
ATOM 731 C C . SER A 1 101 ? 15.244 -11.309 -24.071 1.00 86.44 101 SER A C 1
ATOM 733 O O . SER A 1 101 ? 14.306 -12.097 -24.127 1.00 86.44 101 SER A O 1
ATOM 735 N N . ALA A 1 102 ? 16.334 -11.544 -23.333 1.00 81.62 102 ALA A N 1
ATOM 736 C CA . ALA A 1 102 ? 16.513 -12.745 -22.504 1.00 81.62 102 ALA A CA 1
ATOM 737 C C . ALA A 1 102 ? 16.200 -12.518 -21.013 1.00 81.62 102 ALA A C 1
ATOM 739 O O . ALA A 1 102 ? 15.938 -13.467 -20.280 1.00 81.62 102 ALA A O 1
ATOM 740 N N . SER A 1 103 ? 16.249 -11.268 -20.544 1.00 78.31 103 SER A N 1
ATOM 741 C CA . SER A 1 103 ? 16.026 -10.916 -19.139 1.00 78.31 103 SER A CA 1
ATOM 742 C C . SER A 1 103 ? 15.720 -9.432 -18.982 1.00 78.31 103 SER A C 1
ATOM 744 O O . SER A 1 103 ? 16.182 -8.627 -19.791 1.00 78.31 103 SER A O 1
ATOM 746 N N . ILE A 1 104 ? 15.051 -9.074 -17.888 1.00 80.75 104 ILE A N 1
ATOM 747 C CA . ILE A 1 104 ? 14.923 -7.698 -17.408 1.00 80.75 104 ILE A CA 1
ATOM 748 C C . ILE A 1 104 ? 15.412 -7.606 -15.958 1.00 80.75 104 ILE A C 1
ATOM 750 O O . ILE A 1 104 ? 15.269 -8.550 -15.181 1.00 80.75 104 ILE A O 1
ATOM 754 N N . GLY A 1 105 ? 16.017 -6.478 -15.595 1.00 81.69 105 GLY A N 1
ATOM 755 C CA . GLY A 1 105 ? 16.405 -6.175 -14.222 1.00 81.69 105 GLY A CA 1
ATOM 756 C C . GLY A 1 105 ? 15.889 -4.803 -13.818 1.00 81.69 105 GLY A C 1
ATOM 757 O O . GLY A 1 105 ? 15.945 -3.869 -14.616 1.00 81.69 105 GLY A O 1
ATOM 758 N N . PHE A 1 106 ? 15.421 -4.692 -12.579 1.00 79.62 106 PHE A N 1
ATOM 759 C CA . PHE A 1 106 ? 15.025 -3.422 -11.982 1.00 79.62 106 PHE A CA 1
ATOM 760 C C . PHE A 1 106 ? 15.988 -3.092 -10.845 1.00 79.62 106 PHE A C 1
ATOM 762 O O . PHE A 1 106 ? 16.211 -3.911 -9.952 1.00 79.62 106 PHE A O 1
ATOM 769 N N . GLY A 1 107 ? 16.569 -1.898 -10.898 1.00 80.81 107 GLY A N 1
ATOM 770 C CA . GLY A 1 107 ? 17.295 -1.299 -9.786 1.00 80.81 107 GLY A CA 1
ATOM 771 C C . GLY A 1 107 ? 16.455 -0.162 -9.236 1.00 80.81 107 GLY A C 1
ATOM 772 O O . GLY A 1 107 ? 16.264 0.838 -9.922 1.00 80.81 107 GLY A O 1
ATOM 773 N N . LEU A 1 108 ? 15.930 -0.336 -8.030 1.00 76.50 108 LEU A N 1
ATOM 774 C CA . LEU A 1 108 ? 15.143 0.678 -7.348 1.00 76.50 108 LEU A CA 1
ATOM 775 C C . LEU A 1 108 ? 16.057 1.388 -6.353 1.00 76.50 108 LEU A C 1
ATOM 777 O O . LEU A 1 108 ? 16.658 0.736 -5.496 1.00 76.50 108 LEU A O 1
ATOM 781 N N . VAL A 1 109 ? 16.203 2.703 -6.505 1.00 78.25 109 VAL A N 1
ATOM 782 C CA . VAL A 1 109 ? 17.163 3.505 -5.737 1.00 78.25 109 VAL A CA 1
ATOM 783 C C . VAL A 1 109 ? 16.416 4.543 -4.913 1.00 78.25 109 VAL A C 1
ATOM 785 O O . VAL A 1 109 ? 15.687 5.365 -5.463 1.00 78.25 109 VAL A O 1
ATOM 788 N N . THR A 1 110 ? 16.640 4.530 -3.599 1.00 73.06 110 THR A N 1
ATOM 789 C CA . THR A 1 110 ? 16.164 5.565 -2.675 1.00 73.06 110 THR A CA 1
ATOM 790 C C . THR A 1 110 ? 17.339 6.072 -1.843 1.00 73.06 110 THR A C 1
ATOM 792 O O . THR A 1 110 ? 18.027 5.301 -1.175 1.00 73.06 110 THR A O 1
ATOM 795 N N . GLY A 1 111 ? 17.642 7.370 -1.923 1.00 78.94 111 GLY A N 1
ATOM 796 C CA . GLY A 1 111 ? 18.837 7.927 -1.282 1.00 78.94 111 GLY A CA 1
ATOM 797 C C . GLY A 1 111 ? 20.121 7.205 -1.721 1.00 78.94 111 GLY A C 1
ATOM 798 O O . GLY A 1 111 ? 20.492 7.266 -2.891 1.00 78.94 111 GLY A O 1
ATOM 799 N N . ALA A 1 112 ? 20.797 6.535 -0.781 1.00 70.06 112 ALA A N 1
ATOM 800 C CA . ALA A 1 112 ? 22.012 5.749 -1.032 1.00 70.06 112 ALA A CA 1
ATOM 801 C C . ALA A 1 112 ? 21.769 4.226 -1.101 1.00 70.06 112 ALA A C 1
ATOM 803 O O . ALA A 1 112 ? 22.714 3.464 -1.301 1.00 70.06 112 ALA A O 1
ATOM 804 N N . GLU A 1 113 ? 20.529 3.770 -0.923 1.00 69.75 113 GLU A N 1
ATOM 805 C CA . GLU A 1 113 ? 20.182 2.351 -0.915 1.00 69.75 113 GLU A CA 1
ATOM 806 C C . GLU A 1 113 ? 19.681 1.907 -2.290 1.00 69.75 113 GLU A C 1
ATOM 808 O O . GLU A 1 113 ? 18.953 2.626 -2.976 1.00 69.75 113 GLU A O 1
ATOM 813 N N . THR A 1 114 ? 20.084 0.707 -2.707 1.00 75.06 114 THR A N 1
ATOM 814 C CA . THR A 1 114 ? 19.647 0.095 -3.966 1.00 75.06 114 THR A CA 1
ATOM 815 C C . THR A 1 114 ? 19.081 -1.286 -3.693 1.00 75.06 114 THR A C 1
ATOM 817 O O . THR A 1 114 ? 19.779 -2.160 -3.180 1.00 75.06 114 THR A O 1
ATOM 820 N N . VAL A 1 115 ? 17.834 -1.499 -4.101 1.00 72.88 115 VAL A N 1
ATOM 821 C CA . VAL A 1 115 ? 17.212 -2.822 -4.148 1.00 72.88 115 VAL A CA 1
ATOM 822 C C . VAL A 1 115 ? 17.243 -3.306 -5.591 1.00 72.88 115 VAL A C 1
ATOM 824 O O . VAL A 1 115 ? 16.763 -2.625 -6.497 1.00 72.88 115 VAL A O 1
ATOM 827 N N . VAL A 1 116 ? 17.815 -4.489 -5.812 1.00 74.06 116 VAL A N 1
ATOM 828 C CA . VAL A 1 116 ? 17.865 -5.116 -7.137 1.00 74.06 116 VAL A CA 1
ATOM 829 C C . VAL A 1 116 ? 16.827 -6.226 -7.201 1.00 74.06 116 VAL A C 1
ATOM 831 O O . VAL A 1 116 ? 16.962 -7.255 -6.541 1.00 74.06 116 VAL A O 1
ATOM 834 N N . LEU A 1 117 ? 15.810 -6.036 -8.037 1.00 68.62 117 LEU A N 1
ATOM 835 C CA . LEU A 1 117 ? 14.854 -7.077 -8.392 1.00 68.62 117 LEU A CA 1
ATOM 836 C C . LEU A 1 117 ? 15.308 -7.720 -9.700 1.00 68.62 117 LEU A C 1
ATOM 838 O O . LEU A 1 117 ? 15.266 -7.108 -10.773 1.00 68.62 117 LEU A O 1
ATOM 842 N N . ARG A 1 118 ? 15.754 -8.974 -9.607 1.00 64.25 118 ARG A N 1
ATOM 843 C CA . ARG A 1 118 ? 16.108 -9.784 -10.771 1.00 64.25 118 ARG A CA 1
ATOM 844 C C . ARG A 1 118 ? 14.986 -10.773 -11.036 1.00 64.25 118 ARG A C 1
ATOM 846 O O . ARG A 1 118 ? 14.851 -11.765 -10.326 1.00 64.25 118 ARG A O 1
ATOM 853 N N . LEU A 1 119 ? 14.180 -10.484 -12.049 1.00 65.69 119 LEU A N 1
ATOM 854 C CA . LEU A 1 119 ? 13.093 -11.358 -12.463 1.00 65.69 119 LEU A CA 1
ATOM 855 C C . LEU A 1 119 ? 13.594 -12.223 -13.620 1.00 65.69 119 LEU A C 1
ATOM 857 O O . LEU A 1 119 ? 13.987 -11.712 -14.668 1.00 65.69 119 LEU A O 1
ATOM 861 N N . ALA A 1 120 ? 13.617 -13.538 -13.416 1.00 58.91 120 ALA A N 1
ATOM 862 C CA . ALA A 1 120 ? 13.776 -14.480 -14.514 1.00 58.91 120 ALA A CA 1
ATOM 863 C C . ALA A 1 120 ? 12.404 -14.704 -15.154 1.00 58.91 120 ALA A C 1
ATOM 865 O O . ALA A 1 120 ? 11.404 -14.834 -14.447 1.00 58.91 120 ALA A O 1
ATOM 866 N N . SER A 1 121 ? 12.349 -14.751 -16.484 1.00 55.00 121 SER A N 1
ATOM 867 C CA . SER A 1 121 ? 11.152 -15.201 -17.184 1.00 55.00 121 SER A CA 1
ATOM 868 C C . SER A 1 121 ? 10.890 -16.662 -16.811 1.00 55.00 121 SER A C 1
ATOM 870 O O . SER A 1 121 ? 11.643 -17.566 -17.163 1.00 55.00 121 SER A O 1
ATOM 872 N N . GLY A 1 122 ? 9.823 -16.881 -16.056 1.00 56.16 122 GLY A N 1
ATOM 873 C CA . GLY A 1 122 ? 9.313 -18.187 -15.675 1.00 56.16 122 GLY A CA 1
ATOM 874 C C . GLY A 1 122 ? 7.800 -18.093 -15.578 1.00 56.16 122 GLY A C 1
ATOM 875 O O . GLY A 1 122 ? 7.263 -17.058 -15.182 1.00 56.16 122 GLY A O 1
ATOM 876 N N . TRP A 1 123 ? 7.108 -19.147 -15.994 1.00 51.59 123 TRP A N 1
ATOM 877 C CA . TRP A 1 123 ? 5.666 -19.241 -15.812 1.00 51.59 123 TRP A CA 1
ATOM 878 C C . TRP A 1 123 ? 5.373 -19.373 -14.315 1.00 51.59 123 TRP A C 1
ATOM 880 O O . TRP A 1 123 ? 5.927 -20.247 -13.650 1.00 51.59 123 TRP A O 1
ATOM 890 N N . TRP A 1 124 ? 4.535 -18.483 -13.784 1.00 54.66 124 TRP A N 1
ATOM 891 C CA . TRP A 1 124 ? 3.975 -18.629 -12.444 1.00 54.66 124 TRP A CA 1
ATOM 892 C C . TRP A 1 124 ? 2.786 -19.589 -12.529 1.00 54.66 124 TRP A C 1
ATOM 894 O O . TRP A 1 124 ? 1.726 -19.215 -13.030 1.00 54.66 124 TRP A O 1
ATOM 904 N N . GLU A 1 125 ? 2.958 -20.825 -12.064 1.00 42.00 125 GLU A N 1
ATOM 905 C CA . GLU A 1 125 ? 1.825 -21.677 -11.702 1.00 42.00 125 GLU A CA 1
ATOM 906 C C . GLU A 1 125 ? 1.396 -21.278 -10.288 1.00 42.00 125 GLU A C 1
ATOM 908 O O . GLU A 1 125 ? 2.126 -21.479 -9.319 1.00 42.00 125 GLU A O 1
ATOM 913 N N . SER A 1 126 ? 0.233 -20.640 -10.172 1.00 46.38 126 SER A N 1
ATOM 914 C CA . SER A 1 126 ? -0.410 -20.402 -8.882 1.00 46.38 126 SER A CA 1
ATOM 915 C C . SER A 1 126 ? -0.750 -21.749 -8.240 1.00 46.38 126 SER A C 1
ATOM 917 O O . SER A 1 126 ? -1.589 -22.475 -8.779 1.00 46.38 126 SER A O 1
ATOM 919 N N . GLY A 1 127 ? -0.092 -22.073 -7.126 1.00 36.84 127 GLY A N 1
ATOM 920 C CA . GLY A 1 127 ? -0.588 -23.055 -6.159 1.00 36.84 127 GLY A CA 1
ATOM 921 C C . GLY A 1 127 ? -1.757 -22.502 -5.358 1.00 36.84 127 GLY A C 1
ATOM 922 O O . GLY A 1 127 ? -1.781 -21.266 -5.151 1.00 36.84 127 GLY A O 1
#

Foldseek 3Di:
DQLQFLEEEEEPPDDCVCNVSHDPNRHYDHDPDLVVVLVCLVVVGRYHYDDPFALPPPHCNVVSVVVCVVSVRDDDRDGGHDCVVVVCVVVVHDQDDPPPDQFGWDWDDDDHDTDIDGDGDDDDDDD

Radius of gyration: 17.57 Å; chains: 1; bounding box: 43×34×48 Å

Secondary structure (DSSP, 8-state):
-GGG-SEEEEPTT--GGGGGGS-TT-EEEE---HHHHHHHHHTT--EEEE-SS-TTSSSTHHHHHHHHHHTT----------HHHHHHHHTT--S--TTT---EEEEEEETTEEEEEEE--------

pLDDT: mean 88.15, std 12.73, range [36.84, 98.5]

Sequence (127 aa):
AVKEADVIRNCDGCGTGLLHLAPANADIAPLESVEEVIRLARSGRNVTVLFPGNPYAFSSGSEIADRLERAGVDFEAVPGLIVELAAPVMSGIPLTIEGLSASIGFGLVTGAETVVLRLASGWWESG